Protein AF-G0ZHY1-F1 (afdb_monomer_lite)

Secondary structure (DSSP, 8-state):
-HHHHHHHHHHHHHHS-SEEEEEEEE----TTSTTGGG--S---EEEEEEEE--TT--HHHHHHHHHHHHH--

Structure (mmCIF, N/CA/C/O backbone):
data_AF-G0ZHY1-F1
#
_entry.id   AF-G0ZHY1-F1
#
loop_
_atom_site.group_PDB
_atom_site.id
_atom_site.type_symbol
_atom_site.label_atom_id
_atom_site.label_alt_id
_atom_site.label_comp_id
_atom_site.label_asym_id
_atom_site.label_entity_id
_atom_site.label_seq_id
_atom_site.pdbx_PDB_ins_code
_atom_site.Cartn_x
_atom_site.Cartn_y
_atom_site.Cartn_z
_atom_site.occupancy
_atom_site.B_iso_or_equiv
_atom_site.auth_seq_id
_atom_site.auth_comp_id
_atom_site.auth_asym_id
_atom_site.auth_atom_id
_atom_site.pdbx_PDB_model_num
ATOM 1 N N . THR A 1 1 ? 1.375 -3.840 4.201 1.00 90.88 1 THR A N 1
ATOM 2 C CA . THR A 1 1 ? 2.422 -3.210 3.366 1.00 90.88 1 THR A CA 1
ATOM 3 C C . THR A 1 1 ? 3.210 -4.211 2.533 1.00 90.88 1 THR A C 1
ATOM 5 O O . THR A 1 1 ? 3.310 -3.994 1.334 1.00 90.88 1 THR A O 1
ATOM 8 N N . ALA A 1 2 ? 3.670 -5.350 3.072 1.00 95.19 2 ALA A N 1
ATOM 9 C CA . ALA A 1 2 ? 4.375 -6.379 2.281 1.00 95.19 2 ALA A CA 1
ATOM 10 C C . ALA A 1 2 ? 3.609 -6.854 1.023 1.00 95.19 2 ALA A C 1
ATOM 12 O O . ALA A 1 2 ? 4.162 -6.852 -0.074 1.00 95.19 2 ALA A O 1
ATOM 13 N N . LEU A 1 3 ? 2.315 -7.180 1.151 1.00 96.50 3 LEU A N 1
ATOM 14 C CA . LEU A 1 3 ? 1.485 -7.576 0.003 1.00 96.50 3 LEU A CA 1
ATOM 15 C C . LEU A 1 3 ? 1.371 -6.460 -1.051 1.00 96.50 3 LEU A C 1
ATOM 17 O O . LEU A 1 3 ? 1.464 -6.728 -2.244 1.00 96.50 3 LEU A O 1
ATOM 21 N N . GLN A 1 4 ? 1.227 -5.203 -0.618 1.00 96.75 4 GLN A N 1
ATOM 22 C CA . GLN A 1 4 ? 1.181 -4.040 -1.515 1.00 96.75 4 GLN A CA 1
ATOM 23 C C . GLN A 1 4 ? 2.516 -3.849 -2.254 1.00 96.75 4 GLN A C 1
ATOM 25 O O . GLN A 1 4 ? 2.512 -3.466 -3.422 1.00 96.75 4 GLN A O 1
ATOM 30 N N . ALA A 1 5 ? 3.652 -4.154 -1.616 1.00 97.25 5 ALA A N 1
ATOM 31 C CA . ALA A 1 5 ? 4.965 -4.118 -2.258 1.00 97.25 5 ALA A CA 1
ATOM 32 C C . ALA A 1 5 ? 5.070 -5.167 -3.375 1.00 97.25 5 ALA A C 1
ATOM 34 O O . ALA A 1 5 ? 5.421 -4.829 -4.505 1.00 97.25 5 ALA A O 1
ATOM 35 N N . VAL A 1 6 ? 4.691 -6.421 -3.092 1.00 97.94 6 VAL A N 1
ATOM 36 C CA . VAL A 1 6 ? 4.643 -7.494 -4.106 1.00 97.94 6 VAL A CA 1
ATOM 37 C C . VAL A 1 6 ? 3.710 -7.111 -5.253 1.00 97.94 6 VAL A C 1
ATOM 39 O O . VAL A 1 6 ? 4.078 -7.243 -6.420 1.00 97.94 6 VAL A O 1
ATOM 42 N N . TRP A 1 7 ? 2.533 -6.574 -4.929 1.00 97.81 7 TRP A N 1
ATOM 43 C CA . TRP A 1 7 ? 1.556 -6.110 -5.911 1.00 97.81 7 TRP A CA 1
ATOM 44 C C . TRP A 1 7 ? 2.112 -5.004 -6.815 1.00 97.81 7 TRP A C 1
ATOM 46 O O . TRP A 1 7 ? 1.951 -5.056 -8.032 1.00 97.81 7 TRP A O 1
ATOM 56 N N . SER A 1 8 ? 2.846 -4.049 -6.243 1.00 97.56 8 SER A N 1
ATOM 57 C CA . SER A 1 8 ? 3.491 -2.962 -6.989 1.00 97.56 8 SER A CA 1
ATOM 58 C C . SER A 1 8 ? 4.561 -3.490 -7.945 1.00 97.56 8 SER A C 1
ATOM 60 O O . SER A 1 8 ? 4.613 -3.091 -9.108 1.00 97.56 8 SER A O 1
ATOM 62 N N . VAL A 1 9 ? 5.388 -4.439 -7.492 1.00 97.00 9 VAL A N 1
ATOM 63 C CA . VAL A 1 9 ? 6.389 -5.085 -8.353 1.00 97.00 9 VAL A CA 1
ATOM 64 C C . VAL A 1 9 ? 5.704 -5.840 -9.488 1.00 97.00 9 VAL A C 1
ATOM 66 O O . VAL A 1 9 ? 6.103 -5.675 -10.639 1.00 97.00 9 VAL A O 1
ATOM 69 N N . LEU A 1 10 ? 4.654 -6.609 -9.199 1.00 97.88 10 LEU A N 1
ATOM 70 C CA . LEU A 1 10 ? 3.898 -7.339 -10.212 1.00 97.88 10 LEU A CA 1
ATOM 71 C C . LEU A 1 10 ? 3.325 -6.387 -11.270 1.00 97.88 10 LEU A C 1
ATOM 73 O O . LEU A 1 10 ? 3.628 -6.532 -12.454 1.00 97.88 10 LEU A O 1
ATOM 77 N N . LEU A 1 11 ? 2.570 -5.370 -10.849 1.00 97.94 11 LEU A N 1
ATOM 78 C CA . LEU A 1 11 ? 1.974 -4.384 -11.751 1.00 97.94 11 LEU A CA 1
ATOM 79 C C . LEU A 1 11 ? 3.022 -3.646 -12.584 1.00 97.94 11 LEU A C 1
ATOM 81 O O . LEU A 1 11 ? 2.787 -3.403 -13.766 1.00 97.94 11 LEU A O 1
ATOM 85 N N . SER A 1 12 ? 4.199 -3.356 -12.023 1.00 97.44 12 SER A N 1
ATOM 86 C CA . SER A 1 12 ? 5.265 -2.684 -12.774 1.00 97.44 12 SER A CA 1
ATOM 87 C C . SER A 1 12 ? 5.748 -3.491 -13.978 1.00 97.44 12 SER A C 1
ATOM 89 O O . SER A 1 12 ? 6.117 -2.919 -15.004 1.00 97.44 12 SER A O 1
ATOM 91 N N . ARG A 1 13 ? 5.710 -4.828 -13.885 1.00 96.31 13 ARG A N 1
ATOM 92 C CA . ARG A 1 13 ? 6.089 -5.723 -14.986 1.00 96.31 13 ARG A CA 1
ATOM 93 C C . ARG A 1 13 ? 5.039 -5.732 -16.087 1.00 96.31 13 ARG A C 1
ATOM 95 O O . ARG A 1 13 ? 5.410 -5.711 -17.257 1.00 96.31 13 ARG A O 1
ATOM 102 N N . TYR A 1 14 ? 3.761 -5.710 -15.720 1.00 97.88 14 TYR A N 1
ATOM 103 C CA . TYR A 1 14 ? 2.664 -5.667 -16.687 1.00 97.88 14 TYR A CA 1
ATOM 104 C C . TYR A 1 14 ? 2.544 -4.301 -17.367 1.00 97.88 14 TYR A C 1
ATOM 106 O O . TYR A 1 14 ? 2.397 -4.236 -18.583 1.00 97.88 14 TYR A O 1
ATOM 114 N N . GLN A 1 15 ? 2.672 -3.215 -16.604 1.00 96.69 15 GLN A N 1
ATOM 115 C CA . GLN A 1 15 ? 2.460 -1.854 -17.104 1.00 96.69 15 GLN A CA 1
ATOM 116 C C . GLN A 1 15 ? 3.726 -1.183 -17.639 1.00 96.69 15 GLN A C 1
ATOM 118 O O . GLN A 1 15 ? 3.656 -0.078 -18.169 1.00 96.69 15 GLN A O 1
ATOM 123 N N . ARG A 1 16 ? 4.895 -1.820 -17.481 1.00 95.31 16 ARG A N 1
ATOM 124 C CA . ARG A 1 16 ? 6.211 -1.254 -17.833 1.00 95.31 16 ARG A CA 1
ATOM 125 C C . ARG A 1 16 ? 6.445 0.144 -17.235 1.00 95.31 16 ARG A C 1
ATOM 127 O O . ARG A 1 16 ? 7.179 0.950 -17.798 1.00 95.31 16 ARG A O 1
ATOM 134 N N . SER A 1 17 ? 5.848 0.405 -16.074 1.00 96.69 17 SER A N 1
ATOM 135 C CA . SER A 1 17 ? 5.953 1.657 -15.322 1.00 96.69 17 SER A CA 1
ATOM 136 C C . SER A 1 17 ? 6.387 1.362 -13.892 1.00 96.69 17 SER A C 1
ATOM 138 O O . SER A 1 17 ? 5.955 0.371 -13.305 1.00 96.69 17 SER A O 1
ATOM 140 N N . ARG A 1 18 ? 7.222 2.232 -13.318 1.00 96.19 18 ARG A N 1
ATOM 141 C CA . ARG A 1 18 ? 7.560 2.209 -11.885 1.00 96.19 18 ARG A CA 1
ATOM 142 C C . ARG A 1 18 ? 6.855 3.303 -11.086 1.00 96.19 18 ARG A C 1
ATOM 144 O O . ARG A 1 18 ? 7.184 3.478 -9.923 1.00 96.19 18 ARG A O 1
ATOM 151 N N . ASP A 1 19 ? 5.925 4.026 -11.702 1.00 97.25 19 ASP A N 1
ATOM 152 C CA . ASP A 1 19 ? 4.999 4.941 -11.036 1.00 97.25 19 ASP A CA 1
ATOM 153 C C . ASP A 1 19 ? 3.587 4.374 -11.206 1.00 97.25 19 ASP A C 1
ATOM 155 O O . ASP A 1 19 ? 3.089 4.241 -12.329 1.00 97.25 19 ASP A O 1
ATOM 159 N N . LEU A 1 20 ? 3.002 3.923 -10.100 1.00 97.25 20 LEU A N 1
ATOM 160 C CA . LEU A 1 20 ? 1.777 3.132 -10.073 1.00 97.25 20 LEU A CA 1
ATOM 161 C C . LEU A 1 20 ? 0.804 3.707 -9.0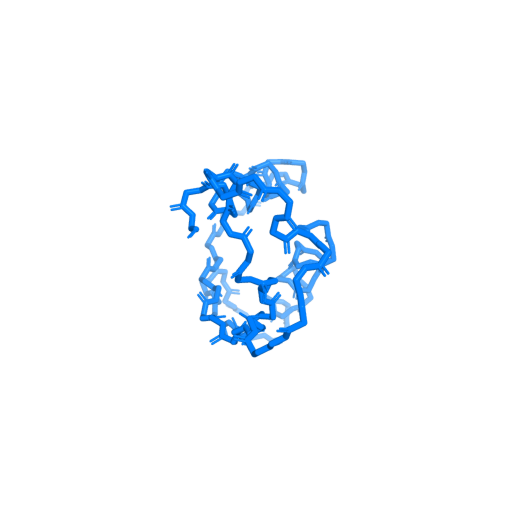51 1.00 97.25 20 LEU A C 1
ATOM 163 O O . LEU A 1 20 ? 1.213 4.136 -7.975 1.00 97.25 20 LEU A O 1
ATOM 167 N N . ILE A 1 21 ? -0.491 3.651 -9.362 1.00 97.25 21 ILE A N 1
ATOM 168 C CA . ILE A 1 21 ? -1.568 4.003 -8.434 1.00 97.25 21 ILE A CA 1
ATOM 169 C C . ILE A 1 21 ? -2.580 2.861 -8.411 1.00 97.25 21 ILE A C 1
ATOM 171 O O . ILE A 1 21 ? -3.015 2.389 -9.461 1.00 97.25 21 ILE A O 1
ATOM 175 N N . PHE A 1 22 ? -2.964 2.421 -7.215 1.00 96.94 22 PHE A N 1
ATOM 176 C CA . PHE A 1 22 ? -4.042 1.453 -7.007 1.00 96.94 22 PHE A CA 1
ATOM 177 C C . PHE A 1 22 ? -4.782 1.736 -5.696 1.00 96.94 22 PHE A C 1
ATOM 179 O O . PHE A 1 22 ? -4.245 2.375 -4.793 1.00 96.94 22 PHE A O 1
ATOM 186 N N . GLY A 1 23 ? -6.026 1.271 -5.585 1.00 96.19 23 GLY A N 1
ATOM 187 C CA . GLY A 1 23 ? -6.807 1.404 -4.354 1.00 96.19 23 GLY A CA 1
ATOM 188 C C . GLY A 1 23 ? -6.351 0.418 -3.278 1.00 96.19 23 GLY A C 1
ATOM 189 O O . GLY A 1 23 ? -6.079 -0.746 -3.573 1.00 96.19 23 GLY A O 1
ATOM 190 N N . THR A 1 24 ? -6.300 0.866 -2.024 1.00 95.31 24 THR A N 1
ATOM 191 C CA . THR A 1 24 ? -6.128 0.001 -0.851 1.00 95.31 24 THR A CA 1
ATOM 192 C C . THR A 1 24 ? -7.205 0.293 0.180 1.00 95.31 24 THR A C 1
ATOM 194 O O . THR A 1 24 ? -7.598 1.441 0.365 1.00 95.31 24 THR A O 1
ATOM 197 N N . VAL A 1 25 ? -7.660 -0.746 0.876 1.00 94.12 25 VAL A N 1
ATOM 198 C CA . VAL A 1 25 ? -8.562 -0.596 2.021 1.00 94.12 25 VAL A CA 1
ATOM 199 C C . VAL A 1 25 ? -7.730 -0.237 3.253 1.00 94.12 25 VAL A C 1
ATOM 20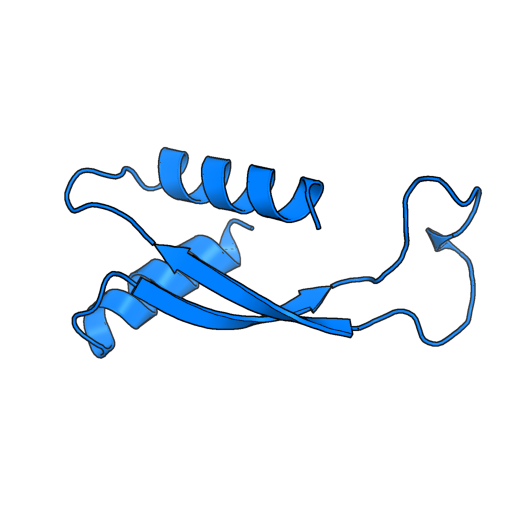1 O O . VAL A 1 25 ? -6.756 -0.928 3.559 1.00 94.12 25 VAL A O 1
ATOM 204 N N . ALA A 1 26 ? -8.101 0.842 3.935 1.00 91.69 26 ALA A N 1
ATOM 205 C CA . ALA A 1 26 ? -7.590 1.252 5.239 1.00 91.69 26 ALA A CA 1
ATOM 206 C C . ALA A 1 26 ? -8.660 1.006 6.313 1.00 91.69 26 ALA A C 1
ATOM 208 O O . ALA A 1 26 ? -9.855 1.064 6.017 1.00 91.69 26 ALA A O 1
ATOM 209 N N . SER A 1 27 ? -8.242 0.737 7.555 1.00 91.62 27 SER A N 1
ATOM 210 C CA . SER A 1 27 ? -9.171 0.494 8.670 1.00 91.62 27 SER A CA 1
ATOM 211 C C . SER A 1 27 ? -9.984 1.734 9.040 1.00 91.62 27 SER A C 1
ATOM 213 O O . SER A 1 27 ? -11.096 1.578 9.533 1.00 91.62 27 SER A O 1
ATOM 215 N N . GLY A 1 28 ? -9.425 2.932 8.820 1.00 89.44 28 GLY A N 1
ATOM 216 C CA . GLY A 1 28 ? -10.004 4.216 9.226 1.00 89.44 28 GLY A CA 1
ATOM 217 C C . GLY A 1 28 ? -10.215 4.341 10.735 1.00 89.44 28 GLY A C 1
ATOM 218 O O . GLY A 1 28 ? -11.123 5.041 11.172 1.00 89.44 28 GLY A O 1
ATOM 219 N N . ARG A 1 29 ? -9.399 3.635 11.529 1.00 92.25 29 ARG A N 1
ATOM 220 C CA . ARG A 1 29 ? -9.417 3.659 12.997 1.00 92.25 29 ARG A CA 1
ATOM 221 C C . ARG A 1 29 ? -8.186 4.420 13.510 1.00 92.25 29 ARG A C 1
ATOM 223 O O . ARG A 1 29 ? -7.103 3.837 13.527 1.00 92.25 29 ARG A O 1
ATOM 230 N N . PRO A 1 30 ? -8.308 5.715 13.848 1.00 87.81 30 PRO A N 1
ATOM 231 C CA . PRO A 1 30 ? -7.162 6.529 14.238 1.00 87.81 30 PRO A CA 1
ATOM 232 C C . PRO A 1 30 ? -6.708 6.214 15.673 1.00 87.81 30 PRO A C 1
ATOM 234 O O . PRO A 1 30 ? -7.518 5.954 16.561 1.00 87.81 30 PRO A O 1
ATOM 237 N N . ALA A 1 31 ? -5.391 6.209 15.889 1.00 87.75 31 ALA A N 1
ATOM 238 C CA . ALA A 1 31 ? -4.768 5.722 17.125 1.00 87.75 31 ALA A CA 1
ATOM 239 C C . ALA A 1 31 ? -4.960 6.643 18.348 1.00 87.75 31 ALA A C 1
ATOM 241 O O . ALA A 1 31 ? -4.671 6.241 19.473 1.00 87.75 31 ALA A O 1
ATOM 242 N N . ASP A 1 32 ? -5.429 7.872 18.139 1.00 91.62 32 ASP A N 1
ATOM 243 C CA . ASP A 1 32 ? -5.720 8.866 19.175 1.00 91.62 32 ASP A CA 1
ATOM 244 C C . ASP A 1 32 ? -7.065 8.626 19.886 1.00 91.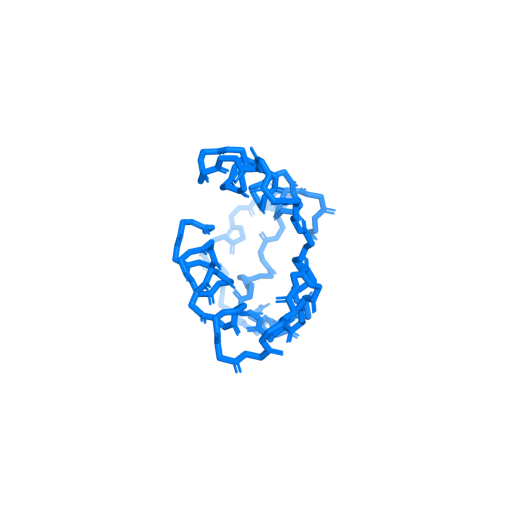62 32 ASP A C 1
ATOM 246 O O . ASP A 1 32 ? -7.299 9.168 20.968 1.00 91.62 32 ASP A O 1
ATOM 250 N N . ILE A 1 33 ? -7.933 7.774 19.330 1.00 92.19 33 ILE A N 1
ATOM 251 C CA . ILE A 1 33 ? -9.220 7.414 19.929 1.00 92.19 33 ILE A CA 1
ATOM 252 C C . ILE A 1 33 ? -9.073 6.126 20.749 1.00 92.19 33 ILE A C 1
ATOM 254 O O . ILE A 1 33 ? -8.967 5.014 20.224 1.00 92.19 33 ILE A O 1
ATOM 258 N N . GLN A 1 34 ? -9.126 6.257 22.076 1.00 94.69 34 GLN A N 1
ATOM 259 C CA . GLN A 1 34 ? -9.077 5.109 22.980 1.00 94.69 34 GLN A CA 1
ATOM 260 C C . GLN A 1 34 ? -10.243 4.140 22.713 1.00 94.69 34 GLN A C 1
ATOM 262 O O . GLN A 1 34 ? -11.409 4.525 22.712 1.00 94.69 34 GLN A O 1
ATOM 267 N N . GLY A 1 35 ? -9.927 2.855 22.524 1.00 94.00 35 GLY A N 1
ATOM 268 C CA . GLY A 1 35 ? -10.927 1.808 22.290 1.00 94.00 35 GLY A CA 1
ATOM 269 C C . GLY A 1 35 ? -11.501 1.774 20.870 1.00 94.00 35 GLY A C 1
ATOM 270 O O . GLY A 1 35 ? -12.424 0.995 20.624 1.00 94.00 35 GLY A O 1
ATOM 271 N N . VAL A 1 36 ? -10.949 2.556 19.929 1.00 94.56 36 VAL A N 1
ATOM 272 C CA . VAL A 1 36 ? -11.431 2.620 18.540 1.00 94.56 36 VAL A CA 1
ATOM 273 C C . VAL A 1 36 ? -11.514 1.251 17.874 1.00 94.56 36 VAL A C 1
ATOM 275 O O . VAL A 1 36 ? -12.447 1.010 17.121 1.00 94.56 36 VAL A O 1
ATOM 278 N N . GLU A 1 37 ? -10.616 0.319 18.194 1.00 93.50 37 GLU A N 1
ATOM 279 C CA . GLU A 1 37 ? -10.591 -1.042 17.638 1.00 93.50 37 GLU A CA 1
ATOM 280 C C . GLU A 1 37 ? -11.856 -1.861 17.942 1.00 93.50 37 GLU A C 1
ATOM 282 O O . GLU A 1 37 ? -12.207 -2.767 17.188 1.00 93.50 37 GLU A O 1
ATOM 287 N N . HIS A 1 38 ? -12.582 -1.518 19.010 1.00 95.31 38 HIS A N 1
ATOM 288 C CA . HIS A 1 38 ? -13.792 -2.225 19.439 1.00 95.31 38 HIS A CA 1
ATOM 289 C C . HIS A 1 38 ? -15.091 -1.501 19.052 1.00 95.31 38 HIS A C 1
ATOM 291 O O . HIS A 1 38 ? -16.181 -2.011 19.310 1.00 95.31 38 HIS A O 1
ATOM 297 N N . MET A 1 39 ? -15.002 -0.324 18.422 1.00 95.12 39 MET A N 1
ATOM 298 C CA . MET A 1 39 ? -16.178 0.449 18.022 1.00 95.12 39 MET A CA 1
ATOM 299 C C . MET A 1 39 ? -16.876 -0.165 16.803 1.00 95.12 39 MET A C 1
ATOM 301 O O . MET A 1 39 ? -16.245 -0.472 15.783 1.00 95.12 39 MET A O 1
ATOM 305 N N . VAL A 1 40 ? -18.204 -0.263 16.883 1.00 95.25 40 VAL A N 1
ATOM 306 C CA . VAL A 1 40 ? -19.074 -0.668 15.772 1.00 95.25 40 VAL A CA 1
ATOM 307 C C . VAL A 1 40 ? -19.498 0.572 14.986 1.00 95.25 40 VAL A C 1
ATOM 309 O O . VAL A 1 40 ? -19.992 1.537 15.560 1.00 95.25 40 VAL A O 1
ATOM 312 N N . GLY A 1 41 ? -19.297 0.547 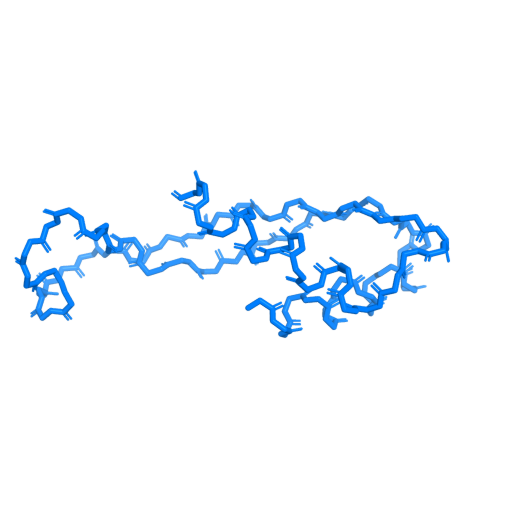13.671 1.00 93.94 41 GLY A N 1
ATOM 313 C CA . GLY A 1 41 ? -19.600 1.666 12.780 1.00 93.94 41 GLY A CA 1
ATOM 314 C C . GLY A 1 41 ? -18.896 1.529 11.431 1.00 93.94 41 GLY A C 1
ATOM 315 O O . GLY A 1 41 ? -18.187 0.548 11.187 1.00 93.94 41 GLY A O 1
ATOM 316 N N . LEU A 1 42 ? -19.090 2.515 10.555 1.00 93.62 42 LEU A N 1
ATOM 317 C CA . LEU A 1 42 ? -18.406 2.592 9.266 1.00 93.62 42 LEU A CA 1
ATOM 318 C C . LEU A 1 42 ? -17.063 3.310 9.434 1.00 93.62 42 LEU A C 1
ATOM 320 O O . LEU A 1 42 ? -17.034 4.523 9.613 1.00 93.62 42 LEU A O 1
ATOM 324 N N . PHE A 1 43 ? -15.970 2.552 9.354 1.00 93.69 43 PHE A N 1
ATOM 325 C CA . PHE A 1 43 ? -14.606 3.087 9.451 1.00 93.69 43 PHE A CA 1
ATOM 326 C C . PHE A 1 43 ? -13.768 2.811 8.200 1.00 93.69 43 PHE A C 1
ATOM 328 O O . PHE A 1 43 ? -12.941 3.633 7.823 1.00 93.69 43 PHE A O 1
ATOM 335 N N . ILE A 1 44 ? -13.993 1.677 7.523 1.00 93.94 44 ILE A N 1
ATOM 336 C CA . ILE A 1 44 ? -13.168 1.295 6.375 1.00 93.94 44 ILE A CA 1
ATOM 337 C C . ILE A 1 44 ? -13.241 2.339 5.258 1.00 93.94 44 ILE A C 1
ATOM 339 O O . ILE A 1 44 ? -14.315 2.841 4.928 1.00 93.94 44 ILE A O 1
ATOM 343 N N . ASN A 1 45 ? -12.097 2.625 4.643 1.00 92.94 45 ASN A N 1
ATOM 344 C CA . ASN A 1 45 ? -12.008 3.558 3.525 1.00 92.94 45 ASN A CA 1
ATOM 345 C C . ASN A 1 45 ? -11.122 2.988 2.416 1.00 92.94 45 ASN A C 1
ATOM 347 O O . ASN A 1 45 ? -10.122 2.330 2.696 1.00 92.94 45 ASN A O 1
ATOM 351 N N . VAL A 1 46 ? -11.471 3.252 1.157 1.00 95.25 46 VAL A N 1
ATOM 352 C CA . VAL A 1 46 ? -10.612 2.935 0.012 1.00 95.25 46 VAL A CA 1
ATOM 353 C C . VAL A 1 46 ? -9.836 4.188 -0.354 1.00 95.25 46 VAL A C 1
ATOM 355 O O . VAL A 1 46 ? -10.407 5.164 -0.831 1.00 95.25 46 VAL A O 1
ATOM 358 N N . VAL A 1 47 ? -8.523 4.149 -0.152 1.00 93.50 47 VAL A N 1
ATOM 359 C CA . VAL A 1 47 ? -7.630 5.273 -0.443 1.00 93.50 47 VAL A CA 1
ATOM 360 C C . VAL A 1 47 ? -6.705 4.940 -1.615 1.00 93.50 47 VAL A C 1
ATOM 362 O O . VAL A 1 47 ? -6.304 3.780 -1.776 1.00 93.50 47 VAL A O 1
ATOM 365 N N . PRO A 1 48 ? -6.351 5.923 -2.460 1.00 95.31 48 PRO A N 1
ATOM 366 C CA . PRO A 1 48 ? -5.352 5.721 -3.496 1.00 95.31 48 PRO A CA 1
ATOM 367 C C . PRO A 1 48 ? -3.967 5.553 -2.861 1.00 95.31 48 PRO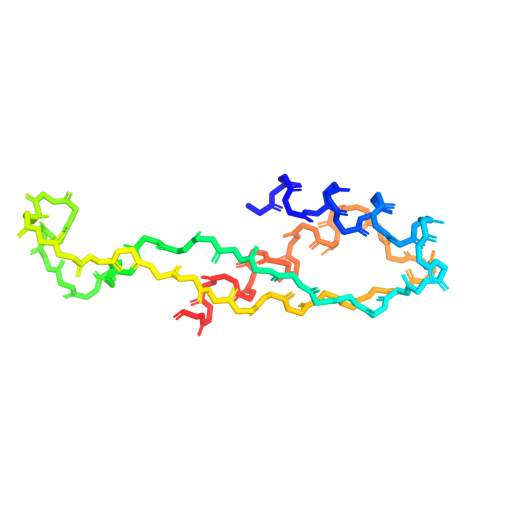 A C 1
ATOM 369 O O . PRO A 1 48 ? -3.513 6.393 -2.088 1.00 95.31 48 PRO A O 1
ATOM 372 N N . LYS A 1 49 ? -3.266 4.478 -3.220 1.00 95.31 49 LYS A N 1
ATOM 373 C CA . LYS A 1 49 ? -1.860 4.253 -2.879 1.00 95.31 49 LYS A CA 1
ATOM 374 C C . LYS A 1 49 ? -1.025 4.498 -4.130 1.00 95.31 49 LYS A C 1
ATOM 376 O O . LYS A 1 49 ? -1.110 3.728 -5.087 1.00 95.31 49 LYS A O 1
ATOM 381 N N . ARG A 1 50 ? -0.232 5.572 -4.123 1.00 96.44 50 ARG A N 1
ATOM 382 C CA . ARG A 1 50 ? 0.792 5.815 -5.144 1.00 96.44 50 ARG A CA 1
ATOM 383 C C . ARG A 1 50 ? 2.094 5.158 -4.714 1.00 96.44 50 ARG A C 1
ATOM 385 O O . ARG A 1 50 ? 2.510 5.308 -3.571 1.00 96.44 50 ARG A O 1
ATOM 392 N N . VAL A 1 51 ? 2.731 4.441 -5.628 1.00 97.19 51 VAL A N 1
ATOM 393 C CA . VAL A 1 51 ? 3.992 3.747 -5.388 1.00 97.19 51 VAL A CA 1
ATOM 394 C C . VAL A 1 51 ? 4.958 4.101 -6.505 1.00 97.19 51 VAL A C 1
ATOM 396 O O . VAL A 1 51 ? 4.679 3.840 -7.675 1.00 97.19 51 VAL A O 1
ATOM 399 N N . THR A 1 52 ? 6.097 4.678 -6.130 1.00 96.88 52 THR A N 1
ATOM 400 C CA . THR A 1 52 ? 7.176 5.031 -7.053 1.00 96.88 52 THR A CA 1
ATOM 401 C C . THR A 1 52 ? 8.481 4.414 -6.567 1.00 96.88 52 THR A C 1
ATOM 403 O O . THR A 1 52 ? 8.815 4.539 -5.393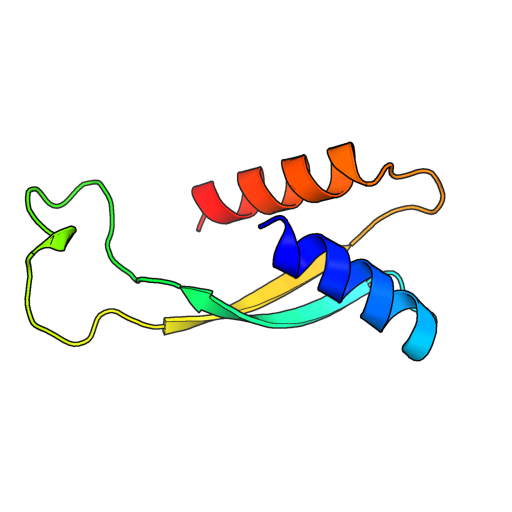 1.00 96.88 52 THR A O 1
ATOM 406 N N . PHE A 1 53 ? 9.224 3.738 -7.445 1.00 96.94 53 PHE A N 1
ATOM 407 C CA . PHE A 1 53 ? 10.519 3.147 -7.089 1.00 96.94 53 PHE A CA 1
ATOM 408 C C . PHE A 1 53 ? 11.525 3.166 -8.243 1.00 96.94 53 PHE A C 1
ATOM 410 O O . PHE A 1 53 ? 11.172 3.180 -9.424 1.00 96.94 53 PHE A O 1
ATOM 417 N N . GLY A 1 54 ? 12.809 3.186 -7.892 1.00 95.62 54 GLY A N 1
ATOM 418 C CA . GLY A 1 54 ? 13.920 3.201 -8.835 1.00 95.62 54 GLY A CA 1
ATOM 419 C C . GLY A 1 54 ? 14.295 1.807 -9.335 1.00 95.62 54 GLY A C 1
ATOM 420 O O . GLY A 1 54 ? 13.840 0.785 -8.830 1.00 95.62 54 GLY A O 1
ATOM 421 N N . ALA A 1 55 ? 15.177 1.758 -10.336 1.00 90.88 55 ALA A N 1
ATOM 422 C CA . ALA A 1 55 ? 15.706 0.493 -10.853 1.00 90.88 55 ALA A CA 1
ATOM 423 C C . ALA A 1 55 ? 16.569 -0.267 -9.830 1.00 90.88 55 ALA A C 1
ATOM 425 O O . ALA A 1 55 ? 16.641 -1.488 -9.901 1.00 90.88 55 ALA A O 1
ATOM 426 N N . GLN A 1 56 ? 17.208 0.463 -8.911 1.00 95.75 56 GLN A N 1
ATOM 427 C CA . GLN A 1 56 ? 18.090 -0.080 -7.873 1.00 95.75 56 GLN A CA 1
ATOM 428 C C . GLN A 1 56 ? 17.405 -0.200 -6.507 1.00 95.75 56 GLN A C 1
ATOM 430 O O . GLN A 1 56 ? 18.044 -0.619 -5.550 1.00 95.75 56 GLN A O 1
ATOM 435 N N . THR A 1 57 ? 16.124 0.171 -6.403 1.00 96.94 57 THR A N 1
ATOM 436 C CA . THR A 1 57 ? 15.390 0.072 -5.140 1.00 96.94 57 THR A CA 1
ATOM 437 C C . THR A 1 57 ? 15.234 -1.394 -4.762 1.00 96.94 57 THR A C 1
ATOM 439 O O . THR A 1 57 ? 14.674 -2.186 -5.527 1.00 96.94 57 THR A O 1
ATOM 442 N N . THR A 1 58 ? 15.724 -1.762 -3.582 1.00 97.56 58 THR A N 1
ATOM 443 C CA . THR A 1 58 ? 15.574 -3.126 -3.075 1.00 97.56 58 THR A CA 1
ATOM 444 C C . THR A 1 58 ? 14.143 -3.374 -2.603 1.00 97.56 58 THR A C 1
ATOM 446 O O . THR A 1 58 ? 13.384 -2.453 -2.296 1.00 97.56 58 THR A O 1
ATOM 449 N N . PHE A 1 59 ? 13.742 -4.644 -2.514 1.00 96.69 59 PHE A N 1
ATOM 450 C CA . PHE A 1 59 ? 12.406 -4.974 -2.014 1.00 96.69 59 PHE A CA 1
ATOM 451 C C . PHE A 1 59 ? 12.204 -4.512 -0.562 1.00 96.69 59 PHE A C 1
ATOM 453 O O . PHE A 1 59 ? 11.128 -4.034 -0.208 1.00 96.69 59 PHE A O 1
ATOM 460 N N . THR A 1 60 ? 13.246 -4.601 0.267 1.00 97.62 60 THR A N 1
ATOM 461 C CA . THR A 1 60 ? 13.206 -4.147 1.662 1.00 97.62 60 THR A CA 1
ATOM 462 C C . THR A 1 60 ? 13.020 -2.634 1.758 1.00 97.62 60 THR A C 1
ATOM 464 O O . THR A 1 60 ? 12.195 -2.180 2.547 1.00 97.62 60 THR A O 1
ATOM 467 N N . GLU A 1 61 ? 13.714 -1.859 0.918 1.00 97.69 61 GLU A N 1
ATOM 468 C CA . GLU A 1 61 ? 13.520 -0.404 0.818 1.00 97.69 61 GLU A CA 1
ATOM 469 C C . GLU A 1 61 ? 12.091 -0.056 0.398 1.00 97.69 61 GLU A C 1
ATOM 471 O O . GLU A 1 61 ? 11.462 0.807 1.005 1.00 97.69 61 GLU A O 1
ATOM 476 N N . LEU A 1 62 ? 11.546 -0.772 -0.591 1.00 97.38 62 LEU A N 1
ATOM 477 C CA . LEU A 1 62 ? 10.171 -0.568 -1.038 1.00 97.38 62 LEU A CA 1
ATOM 478 C C . LEU A 1 62 ? 9.159 -0.833 0.088 1.00 97.38 62 LEU A C 1
ATOM 480 O O . LEU A 1 62 ? 8.234 -0.048 0.284 1.00 97.38 62 LEU A O 1
ATOM 484 N N . VAL A 1 63 ? 9.315 -1.926 0.840 1.00 97.56 63 VAL A N 1
ATOM 485 C CA . VAL A 1 63 ? 8.425 -2.235 1.972 1.00 97.56 63 VAL A CA 1
ATOM 486 C C . VAL A 1 63 ? 8.538 -1.174 3.067 1.00 97.56 63 VAL A C 1
ATOM 488 O O . VAL A 1 63 ? 7.508 -0.749 3.594 1.00 97.56 63 VAL A O 1
ATOM 491 N N . ALA A 1 64 ? 9.758 -0.736 3.393 1.00 96.88 64 ALA A N 1
ATOM 492 C CA . ALA A 1 64 ? 10.001 0.290 4.402 1.00 96.88 64 ALA A CA 1
ATOM 493 C C . ALA A 1 64 ? 9.341 1.625 4.024 1.00 96.88 64 ALA A C 1
ATOM 495 O O . ALA A 1 64 ? 8.646 2.222 4.845 1.00 96.88 64 ALA A O 1
ATOM 496 N N . GLU A 1 65 ? 9.474 2.046 2.767 1.00 95.75 65 GLU A N 1
ATOM 497 C CA . GLU A 1 65 ? 8.844 3.268 2.264 1.00 95.75 65 GLU A CA 1
ATOM 498 C C . GLU A 1 65 ? 7.312 3.169 2.294 1.00 95.75 65 GLU A C 1
ATOM 500 O O . GLU A 1 65 ? 6.624 4.063 2.787 1.00 95.75 65 GLU A O 1
ATOM 505 N N . LEU A 1 66 ? 6.746 2.038 1.862 1.00 95.25 66 LEU A N 1
ATOM 506 C CA . LEU A 1 66 ? 5.296 1.830 1.910 1.00 95.25 66 LEU A CA 1
ATOM 507 C C . LEU A 1 66 ? 4.740 1.817 3.337 1.00 95.25 66 LEU A C 1
ATOM 509 O O . LEU A 1 66 ? 3.592 2.232 3.528 1.00 95.25 66 LEU A O 1
ATOM 513 N N . GLN A 1 67 ? 5.526 1.331 4.304 1.00 94.56 67 GLN A N 1
ATOM 514 C CA . GLN A 1 67 ? 5.211 1.357 5.732 1.00 94.56 67 GLN A CA 1
ATOM 515 C C . GLN A 1 67 ? 5.247 2.767 6.298 1.00 94.56 67 GLN A C 1
ATOM 517 O O . GLN A 1 67 ? 4.314 3.144 7.000 1.00 94.56 67 GLN A O 1
ATOM 522 N N . LYS A 1 68 ? 6.264 3.554 5.947 1.00 94.06 68 LYS A N 1
ATOM 523 C CA . LYS A 1 68 ? 6.347 4.962 6.331 1.00 94.06 68 LYS A CA 1
ATOM 524 C C . LYS A 1 68 ? 5.117 5.737 5.846 1.00 94.06 68 LYS A C 1
ATOM 526 O O . LYS A 1 68 ? 4.408 6.324 6.652 1.00 94.06 68 LYS A O 1
ATOM 531 N N . GLN A 1 69 ? 4.778 5.609 4.566 1.00 91.12 69 GLN A N 1
ATOM 532 C CA . GLN A 1 69 ? 3.590 6.246 3.985 1.00 91.12 69 GLN A CA 1
ATOM 533 C C . GLN A 1 69 ? 2.263 5.775 4.600 1.00 91.12 69 GLN A C 1
ATOM 535 O O . GLN A 1 69 ? 1.258 6.459 4.477 1.00 91.12 69 GLN A O 1
ATOM 540 N N . ALA A 1 70 ? 2.211 4.568 5.170 1.00 87.88 70 ALA A N 1
ATOM 541 C CA . ALA A 1 70 ? 1.005 4.064 5.828 1.00 87.88 70 ALA A CA 1
ATOM 542 C C . ALA A 1 70 ? 0.832 4.609 7.255 1.00 87.88 70 ALA A C 1
ATOM 544 O O . ALA A 1 70 ? -0.262 4.503 7.788 1.00 87.88 70 ALA A O 1
ATOM 545 N N . LEU A 1 71 ? 1.898 5.137 7.865 1.00 85.94 71 LEU A N 1
ATOM 546 C CA . LEU A 1 71 ? 1.867 5.788 9.179 1.00 85.94 71 LEU A CA 1
ATOM 547 C C . LEU A 1 71 ? 1.587 7.294 9.074 1.00 85.94 71 LEU A C 1
ATOM 549 O O . LEU A 1 71 ? 1.127 7.894 10.037 1.00 85.94 71 LEU A O 1
ATOM 553 N N . GLU A 1 72 ? 1.902 7.903 7.929 1.00 80.81 72 GLU A N 1
ATOM 554 C CA . GLU A 1 72 ? 1.617 9.315 7.632 1.00 80.81 72 GLU A CA 1
ATOM 555 C C . GLU A 1 72 ? 0.159 9.562 7.201 1.00 80.81 72 GLU A C 1
ATOM 557 O O . GLU A 1 72 ? -0.277 10.712 7.172 1.00 80.81 72 GLU A O 1
ATOM 562 N N . ALA A 1 73 ? -0.565 8.499 6.838 1.00 65.62 73 ALA A N 1
ATOM 563 C CA . ALA A 1 73 ? -1.955 8.523 6.382 1.00 65.62 73 ALA A CA 1
ATOM 564 C C . ALA A 1 73 ? -2.924 8.186 7.520 1.00 65.62 73 ALA A C 1
ATOM 566 O O . ALA A 1 73 ? -4.009 8.809 7.550 1.00 65.62 73 ALA A O 1
#

Foldseek 3Di:
DLVVLVVLVVVCVVVVDQWDKDWDKDQQQDPVDPPSVVDDDDRIDIDIDIGHDDPPQDSVNRVVVSVVVNVVD

pLDDT: mean 94.34, std 4.64, range [65.62, 97.94]

Radius of gyration: 14.48 Å; chains: 1; bounding box: 38×17×41 Å

Sequence (73 aa):
TALQAVWSVLLSRYQRSRDLIFGTVASGRPADIQGVEHMVGLFINVVPKRVTFGAQTTFTELVAELQKQALEA